Protein AF-A0A914FD39-F1 (afdb_monomer_lite)

Sequence (150 aa):
MENDPAPLPNRHNFEADVGRLNNAIIKISKEISKYWTEGRRTECNTLKQEEHQLKQSFTYHRSQTALLEAELKRAQGDLEAKQRELHDLEDSDLTYKNPITAKEKLSQLETKYRNQTFTSAREEQLIINEIERHKRNVAKLGKYVLILDE

Structure (mmCIF, N/CA/C/O backbone):
data_AF-A0A914FD39-F1
#
_entry.id   AF-A0A914FD39-F1
#
loop_
_atom_site.group_PDB
_atom_site.id
_atom_site.type_symbol
_atom_site.label_atom_id
_atom_site.label_alt_id
_atom_site.label_comp_id
_atom_site.label_asym_id
_atom_site.label_entity_id
_atom_site.label_seq_id
_atom_site.pdbx_PDB_ins_code
_atom_site.Cartn_x
_atom_site.Cartn_y
_atom_site.Cartn_z
_atom_site.occupancy
_atom_site.B_iso_or_equiv
_atom_site.auth_seq_id
_atom_site.auth_comp_id
_atom_site.auth_asym_id
_atom_site.auth_atom_id
_atom_site.pdbx_PDB_model_num
ATOM 1 N N . MET A 1 1 ? 51.526 39.983 -75.391 1.00 45.28 1 MET A N 1
ATOM 2 C CA . MET A 1 1 ? 51.854 39.060 -74.289 1.00 45.28 1 MET A CA 1
ATOM 3 C C . MET A 1 1 ? 50.984 37.836 -74.485 1.00 45.28 1 MET A C 1
ATOM 5 O O . MET A 1 1 ? 49.822 37.860 -74.102 1.00 45.28 1 MET A O 1
ATOM 9 N N . GLU A 1 2 ? 51.498 36.851 -75.217 1.00 47.94 2 GLU A N 1
ATOM 10 C CA . GLU A 1 2 ? 50.867 35.533 -75.319 1.00 47.94 2 GLU A CA 1
ATOM 11 C C . GLU A 1 2 ? 51.067 34.816 -73.983 1.00 47.94 2 GLU A C 1
ATOM 13 O O . GLU A 1 2 ? 52.184 34.755 -73.472 1.00 47.94 2 GLU A O 1
ATOM 18 N N . ASN A 1 3 ? 49.973 34.351 -73.381 1.00 56.78 3 ASN A N 1
ATOM 19 C CA . ASN A 1 3 ? 50.039 33.432 -72.254 1.00 56.78 3 ASN A CA 1
ATOM 20 C C . ASN A 1 3 ? 50.394 32.057 -72.817 1.00 56.78 3 ASN A C 1
ATOM 22 O O . ASN A 1 3 ? 49.564 31.454 -73.500 1.00 56.78 3 ASN A O 1
ATOM 26 N N . ASP A 1 4 ? 51.601 31.572 -72.530 1.00 58.44 4 ASP A N 1
ATOM 27 C CA . ASP A 1 4 ? 51.953 30.179 -72.789 1.00 58.44 4 ASP A CA 1
ATOM 28 C C . ASP A 1 4 ? 50.973 29.261 -72.035 1.00 58.44 4 ASP A C 1
ATOM 30 O O . ASP A 1 4 ? 50.743 29.455 -70.833 1.00 58.44 4 ASP A O 1
ATOM 34 N N . PRO A 1 5 ? 50.358 28.270 -72.705 1.00 61.34 5 PRO A N 1
ATOM 35 C CA . PRO A 1 5 ? 49.484 27.324 -72.033 1.00 61.34 5 PRO A CA 1
ATOM 36 C C . PRO A 1 5 ? 50.298 26.517 -71.018 1.00 61.34 5 PRO A C 1
ATOM 38 O O . PRO A 1 5 ? 51.389 26.033 -71.319 1.00 61.34 5 PRO A O 1
ATOM 41 N N . ALA A 1 6 ? 49.757 26.370 -69.806 1.00 68.00 6 ALA A N 1
ATOM 42 C CA . ALA A 1 6 ? 50.394 25.596 -68.746 1.00 68.00 6 ALA A CA 1
ATOM 43 C C . ALA A 1 6 ? 50.792 24.194 -69.260 1.00 68.00 6 ALA A C 1
ATOM 45 O O . ALA A 1 6 ? 49.993 23.557 -69.957 1.00 68.00 6 ALA A O 1
ATOM 46 N N . PRO A 1 7 ? 52.002 23.699 -68.933 1.00 68.44 7 PRO A N 1
ATOM 47 C CA . PRO A 1 7 ? 52.469 22.409 -69.421 1.00 68.44 7 PRO A CA 1
ATOM 48 C C . PRO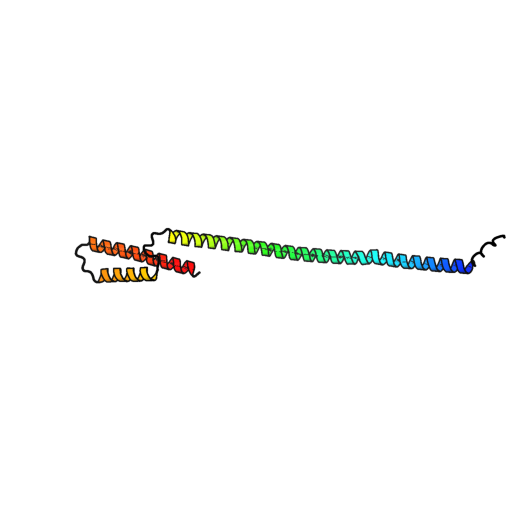 A 1 7 ? 51.509 21.306 -68.975 1.00 68.44 7 PRO A C 1
ATOM 50 O O . PRO A 1 7 ? 51.171 21.192 -67.794 1.00 68.44 7 PRO A O 1
ATOM 53 N N . LEU A 1 8 ? 51.057 20.499 -69.937 1.00 66.12 8 LEU A N 1
ATOM 54 C CA . LEU A 1 8 ? 50.165 19.378 -69.664 1.00 66.12 8 LEU A CA 1
ATOM 55 C C . LEU A 1 8 ? 50.853 18.391 -68.704 1.00 66.12 8 LEU A C 1
ATOM 57 O O . LEU A 1 8 ? 52.043 18.102 -68.869 1.00 66.12 8 LEU A O 1
ATOM 61 N N . PRO A 1 9 ? 50.134 17.866 -67.697 1.00 67.12 9 PRO A N 1
ATOM 62 C CA . PRO A 1 9 ? 50.718 16.975 -66.705 1.00 67.12 9 PRO A CA 1
ATOM 63 C C . PRO A 1 9 ? 51.291 15.711 -67.357 1.00 67.12 9 PRO A C 1
ATOM 65 O O . PRO A 1 9 ? 50.705 15.150 -68.284 1.00 67.12 9 PRO A O 1
ATOM 68 N N . ASN A 1 10 ? 52.440 15.248 -66.850 1.00 81.00 10 ASN A N 1
ATOM 69 C CA . ASN A 1 10 ? 53.063 14.002 -67.295 1.00 81.00 10 ASN A CA 1
ATOM 70 C C . ASN A 1 10 ? 52.051 12.856 -67.164 1.00 81.00 10 ASN A C 1
ATOM 72 O O . ASN A 1 10 ? 51.609 12.534 -66.059 1.00 81.00 10 ASN A O 1
ATOM 76 N N . ARG A 1 11 ? 51.718 12.233 -68.298 1.00 79.69 11 ARG A N 1
ATOM 77 C CA . ARG A 1 11 ? 50.730 11.156 -68.405 1.00 79.69 11 ARG A CA 1
ATOM 78 C C . ARG A 1 11 ? 50.959 10.039 -67.388 1.00 79.69 11 ARG A C 1
ATOM 80 O O . ARG A 1 11 ? 49.999 9.559 -66.798 1.00 79.69 11 ARG A O 1
ATOM 87 N N . HIS A 1 12 ? 52.215 9.674 -67.141 1.00 82.25 12 HIS A N 1
ATOM 88 C CA . HIS A 1 12 ? 52.552 8.623 -66.186 1.00 82.25 12 HIS A CA 1
ATOM 89 C C . HIS A 1 12 ? 52.176 9.004 -64.747 1.00 82.25 12 HIS A C 1
ATOM 91 O O . HIS A 1 12 ? 51.600 8.201 -64.016 1.00 82.25 12 HIS A O 1
ATOM 97 N N . ASN A 1 13 ? 52.444 10.253 -64.359 1.00 82.50 13 ASN A N 1
ATOM 98 C CA . ASN A 1 13 ? 52.100 10.755 -63.030 1.00 82.50 13 ASN A CA 1
ATOM 99 C C . ASN A 1 13 ? 50.582 10.883 -62.873 1.00 82.50 13 ASN A C 1
ATOM 101 O O . ASN A 1 13 ? 50.038 10.492 -61.847 1.00 82.50 13 ASN A O 1
ATOM 105 N N . PHE A 1 14 ? 49.894 11.347 -63.918 1.00 85.06 14 PHE A N 1
ATOM 106 C CA . PHE A 1 14 ? 48.437 11.431 -63.927 1.00 85.06 14 PHE A CA 1
ATOM 107 C C . PHE A 1 14 ? 47.777 10.051 -63.772 1.00 85.06 14 PHE A C 1
ATOM 109 O O . PHE A 1 14 ? 46.891 9.883 -62.938 1.00 85.06 14 PHE A O 1
ATOM 116 N N . GLU A 1 15 ? 48.232 9.041 -64.517 1.00 87.19 15 GLU A N 1
ATOM 117 C CA . GLU A 1 15 ? 47.715 7.669 -64.412 1.00 87.19 15 GLU A CA 1
ATOM 118 C C . GLU A 1 15 ? 47.987 7.058 -63.023 1.00 87.19 15 GLU A C 1
ATOM 120 O O . GLU A 1 15 ? 47.108 6.407 -62.449 1.00 87.19 15 GLU A O 1
ATOM 125 N N . ALA A 1 16 ? 49.163 7.316 -62.440 1.00 88.12 16 ALA A N 1
ATOM 126 C CA . ALA A 1 16 ? 49.504 6.869 -61.090 1.00 88.12 16 ALA A CA 1
ATOM 127 C C . ALA A 1 16 ? 48.636 7.538 -60.008 1.00 88.12 16 ALA A C 1
ATOM 129 O O . ALA A 1 16 ? 48.170 6.864 -59.082 1.00 88.12 16 ALA A O 1
ATOM 130 N N . ASP A 1 17 ? 48.381 8.841 -60.133 1.00 89.06 17 ASP A N 1
ATOM 131 C CA . ASP A 1 17 ? 47.539 9.592 -59.201 1.00 89.06 17 ASP A CA 1
ATOM 132 C C . ASP A 1 17 ? 46.071 9.164 -59.304 1.00 89.06 17 ASP A C 1
ATOM 134 O O . ASP A 1 17 ? 45.432 8.918 -58.278 1.00 89.06 17 ASP A O 1
ATOM 138 N N . VAL A 1 18 ? 45.552 8.954 -60.518 1.00 90.69 18 VAL A N 1
ATOM 139 C CA . VAL A 1 18 ? 44.210 8.385 -60.736 1.00 90.69 18 VAL A CA 1
ATOM 140 C C . VAL A 1 18 ? 44.104 6.989 -60.118 1.00 90.69 18 VAL A C 1
ATOM 142 O O . VAL A 1 18 ? 43.131 6.696 -59.421 1.00 90.69 18 VAL A O 1
ATOM 145 N N . GLY A 1 19 ? 45.117 6.136 -60.299 1.00 90.81 19 GLY A N 1
ATOM 146 C CA . GLY A 1 19 ? 45.166 4.812 -59.674 1.00 90.81 19 GLY A CA 1
ATOM 147 C C . GLY A 1 19 ? 45.152 4.878 -58.143 1.00 90.81 19 GLY A C 1
ATOM 148 O O . GLY A 1 19 ? 44.416 4.135 -57.488 1.00 90.81 19 GLY A O 1
ATOM 149 N N . ARG A 1 20 ? 45.915 5.807 -57.553 1.00 93.62 20 ARG A N 1
ATOM 150 C CA . ARG A 1 20 ? 45.946 6.032 -56.100 1.00 93.62 20 ARG A CA 1
ATOM 151 C C . ARG A 1 20 ? 44.597 6.516 -55.573 1.00 93.62 20 ARG A C 1
ATOM 153 O O . ARG A 1 20 ? 44.120 5.987 -54.568 1.00 93.62 20 ARG A O 1
ATOM 160 N N . LEU A 1 21 ? 43.979 7.481 -56.251 1.00 92.69 21 LEU A N 1
ATOM 161 C CA . LEU A 1 21 ? 42.670 8.019 -55.881 1.00 92.69 21 LEU A CA 1
ATOM 162 C C . LEU A 1 21 ? 41.579 6.949 -55.979 1.00 92.69 21 LEU A C 1
ATOM 164 O O . LEU A 1 21 ? 40.799 6.796 -55.041 1.00 92.69 21 LEU A O 1
ATOM 168 N N . ASN A 1 22 ? 41.577 6.132 -57.035 1.00 93.81 22 ASN A N 1
ATOM 169 C CA . ASN A 1 22 ? 40.641 5.013 -57.162 1.00 93.81 22 ASN A CA 1
ATOM 170 C C . ASN A 1 22 ? 40.797 3.995 -56.027 1.00 93.81 22 ASN A C 1
ATOM 172 O O . ASN A 1 22 ? 39.805 3.571 -55.433 1.00 93.81 22 ASN A O 1
ATOM 176 N N . ASN A 1 23 ? 42.031 3.644 -55.662 1.00 93.62 23 ASN A N 1
ATOM 177 C CA . ASN A 1 23 ? 42.275 2.745 -54.534 1.00 93.62 23 ASN A CA 1
ATOM 178 C C . ASN A 1 23 ? 41.791 3.339 -53.201 1.00 93.62 23 ASN A C 1
ATOM 180 O O . ASN A 1 23 ? 41.221 2.617 -52.377 1.00 93.62 23 ASN A O 1
ATOM 184 N N . ALA A 1 24 ? 41.964 4.648 -52.998 1.00 93.38 24 ALA A N 1
ATOM 185 C CA . ALA A 1 24 ? 41.451 5.342 -51.819 1.00 93.38 24 ALA A CA 1
ATOM 186 C C . ALA A 1 24 ? 39.913 5.328 -51.770 1.00 93.38 24 ALA A C 1
ATOM 188 O O . ALA A 1 24 ? 39.342 4.989 -50.732 1.00 93.38 24 ALA A O 1
ATOM 189 N N . ILE A 1 25 ? 39.243 5.596 -52.896 1.00 92.31 25 ILE A N 1
ATOM 190 C CA . ILE A 1 25 ? 37.776 5.540 -53.018 1.00 92.31 25 ILE A CA 1
ATOM 191 C C . ILE A 1 25 ? 37.255 4.139 -52.683 1.00 92.31 25 ILE A C 1
ATOM 193 O O . ILE A 1 25 ? 36.304 4.000 -51.909 1.00 92.31 25 ILE A O 1
ATOM 197 N N . ILE A 1 26 ? 37.893 3.090 -53.209 1.00 94.19 26 ILE A N 1
ATOM 198 C CA . ILE A 1 26 ? 37.510 1.699 -52.931 1.00 94.19 26 ILE A CA 1
ATOM 199 C C . ILE A 1 26 ? 37.650 1.387 -51.437 1.00 94.19 26 ILE A C 1
ATOM 201 O O . ILE A 1 26 ? 36.762 0.759 -50.855 1.00 94.19 26 ILE A O 1
ATOM 205 N N . LYS A 1 27 ? 38.744 1.820 -50.800 1.00 93.88 27 LYS A N 1
ATOM 206 C CA . LYS A 1 27 ? 38.977 1.581 -49.371 1.00 93.88 27 LYS A CA 1
ATOM 207 C C . LYS A 1 27 ? 37.926 2.280 -48.504 1.00 93.88 27 LYS A C 1
ATOM 209 O O . LYS A 1 27 ? 37.305 1.621 -47.674 1.00 93.88 27 LYS A O 1
ATOM 214 N N . ILE A 1 28 ? 37.673 3.564 -48.756 1.00 92.56 28 ILE A N 1
ATOM 215 C CA . ILE A 1 28 ? 36.663 4.350 -48.032 1.00 92.56 28 ILE A CA 1
ATOM 216 C C . ILE A 1 28 ? 35.269 3.735 -48.214 1.00 92.56 28 ILE A C 1
ATOM 218 O O . ILE A 1 28 ? 34.537 3.560 -47.245 1.00 92.56 28 ILE A O 1
ATOM 222 N N . SER A 1 29 ? 34.919 3.314 -49.432 1.00 90.81 29 SER A N 1
ATOM 223 C CA . SER A 1 29 ? 33.617 2.689 -49.714 1.00 90.81 29 SER A CA 1
ATOM 224 C C . SER A 1 29 ? 33.416 1.372 -48.952 1.00 90.81 29 SER A C 1
ATOM 226 O O . SER A 1 29 ? 32.317 1.094 -48.460 1.00 90.81 29 SER A O 1
ATOM 228 N N . LYS A 1 30 ? 34.476 0.562 -48.811 1.00 89.75 30 LYS A N 1
ATOM 229 C CA . LYS A 1 30 ? 34.454 -0.669 -48.002 1.00 89.75 30 LYS A CA 1
ATOM 230 C C . LYS A 1 30 ? 34.285 -0.369 -46.515 1.00 89.75 30 LYS A C 1
ATOM 232 O O . LYS A 1 30 ? 33.492 -1.038 -45.856 1.00 89.75 30 LYS A O 1
ATOM 237 N N . GLU A 1 31 ? 34.994 0.630 -45.995 1.00 88.38 31 GLU A N 1
ATOM 238 C CA . GLU A 1 31 ? 34.867 1.049 -44.595 1.00 88.38 31 GLU A CA 1
ATOM 239 C C . GLU A 1 31 ? 33.456 1.576 -44.299 1.00 88.38 31 GLU A C 1
ATOM 241 O O . GLU A 1 31 ? 32.830 1.112 -43.348 1.00 88.38 31 GLU A O 1
ATOM 246 N N . ILE A 1 32 ? 32.898 2.435 -45.161 1.00 84.00 32 ILE A N 1
ATOM 247 C CA . ILE A 1 32 ? 31.512 2.925 -45.046 1.00 84.00 32 ILE A CA 1
ATOM 248 C C . ILE A 1 32 ? 30.519 1.760 -45.032 1.00 84.00 32 ILE A C 1
ATOM 250 O O . ILE A 1 32 ? 29.633 1.713 -44.178 1.00 84.00 32 ILE A O 1
ATOM 254 N N . SER A 1 33 ? 30.683 0.797 -45.943 1.00 83.12 33 SER A N 1
ATOM 255 C CA . SER A 1 33 ? 29.800 -0.372 -46.018 1.00 83.12 33 SER A CA 1
ATOM 256 C C . SER A 1 33 ? 29.846 -1.189 -44.727 1.00 83.12 33 SER A C 1
ATOM 258 O O . SER A 1 33 ? 28.797 -1.541 -44.193 1.00 83.12 33 SER A O 1
ATOM 260 N N . LYS A 1 34 ? 31.048 -1.422 -44.182 1.00 83.94 34 LYS A N 1
ATOM 261 C CA . LYS A 1 34 ? 31.251 -2.146 -42.922 1.00 83.94 34 LYS A CA 1
ATOM 262 C C . LYS A 1 34 ? 30.583 -1.437 -41.742 1.00 83.94 34 LYS A C 1
ATOM 264 O O . LYS A 1 34 ? 29.838 -2.076 -41.000 1.00 83.94 34 LYS A O 1
ATOM 269 N N . TYR A 1 35 ? 30.789 -0.127 -41.598 1.00 81.25 35 TYR A N 1
ATOM 270 C CA . TYR A 1 35 ? 30.128 0.671 -40.560 1.00 81.25 35 TYR A CA 1
ATOM 271 C C . TYR A 1 35 ? 28.605 0.617 -40.683 1.00 81.25 35 TYR A C 1
ATOM 273 O O . TYR A 1 35 ? 27.911 0.436 -39.683 1.00 81.25 35 TYR A O 1
ATOM 281 N N . TRP A 1 36 ? 28.077 0.715 -41.904 1.00 77.94 36 TRP A N 1
ATOM 282 C CA . TRP A 1 36 ? 26.638 0.672 -42.135 1.00 77.94 36 TRP A CA 1
ATOM 283 C C . TRP A 1 36 ? 26.022 -0.680 -41.776 1.00 77.94 36 TRP A C 1
ATOM 285 O O . TRP A 1 36 ? 24.946 -0.723 -41.184 1.00 77.94 36 TRP A O 1
ATOM 295 N N . THR A 1 37 ? 26.687 -1.788 -42.103 1.00 79.62 37 THR A N 1
ATOM 296 C CA . THR A 1 37 ? 26.149 -3.129 -41.845 1.00 79.62 37 THR A CA 1
ATOM 297 C C . THR A 1 37 ? 26.389 -3.602 -40.417 1.00 79.62 37 THR A C 1
ATOM 299 O O . THR A 1 37 ? 25.458 -4.064 -39.759 1.00 79.62 37 THR A O 1
ATOM 302 N N . GLU A 1 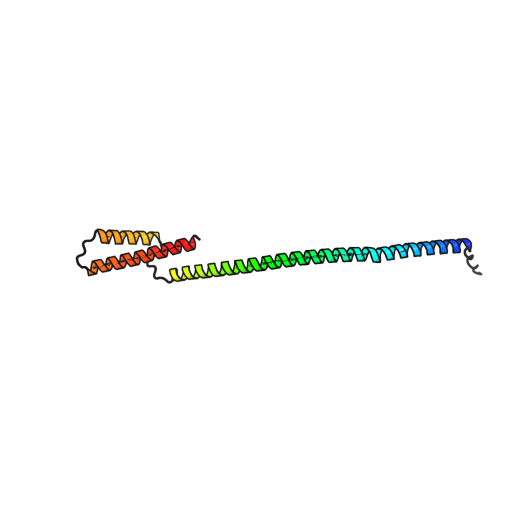38 ? 27.620 -3.504 -39.916 1.00 81.25 38 GLU A N 1
ATOM 303 C CA . GLU A 1 38 ? 27.988 -4.027 -38.595 1.00 81.25 38 GLU A CA 1
ATOM 304 C C . GLU A 1 38 ? 27.556 -3.075 -37.477 1.00 81.25 38 GLU A C 1
ATOM 306 O O . GLU A 1 38 ? 27.030 -3.532 -36.460 1.00 81.25 38 GLU A O 1
ATOM 311 N N . GLY A 1 39 ? 27.694 -1.761 -37.688 1.00 78.12 39 GLY A N 1
ATOM 312 C CA . GLY A 1 39 ? 27.261 -0.741 -36.731 1.00 78.12 39 GLY A CA 1
ATOM 313 C C . GLY A 1 39 ? 25.758 -0.814 -36.474 1.00 78.12 39 GLY A C 1
ATOM 314 O O . GLY A 1 39 ? 25.343 -1.011 -35.334 1.00 78.12 39 GLY A O 1
ATOM 315 N N . ARG A 1 40 ? 24.938 -0.801 -37.536 1.00 79.12 40 ARG A N 1
ATOM 316 C CA . ARG A 1 40 ? 23.473 -0.926 -37.407 1.00 79.12 40 ARG A CA 1
ATOM 317 C C . ARG A 1 40 ? 23.032 -2.259 -36.820 1.00 79.12 40 ARG A C 1
ATOM 319 O O . ARG A 1 40 ? 22.057 -2.306 -36.077 1.00 79.12 40 ARG A O 1
ATOM 326 N N . ARG A 1 41 ? 23.718 -3.358 -37.152 1.00 81.25 41 ARG A N 1
ATOM 327 C CA . ARG A 1 41 ? 23.400 -4.673 -36.579 1.00 81.25 41 ARG A CA 1
ATOM 328 C C . ARG A 1 41 ? 23.658 -4.694 -35.074 1.00 81.25 41 ARG A C 1
ATOM 330 O O . ARG A 1 41 ? 22.851 -5.251 -34.337 1.00 81.25 41 ARG A O 1
ATOM 337 N N . THR A 1 42 ? 24.757 -4.085 -34.637 1.00 86.50 42 THR A N 1
ATOM 338 C CA . THR A 1 42 ? 25.120 -3.998 -33.218 1.00 86.50 42 THR A CA 1
ATOM 339 C C . THR A 1 42 ? 24.127 -3.118 -32.467 1.00 86.50 42 THR A C 1
ATOM 341 O O . THR A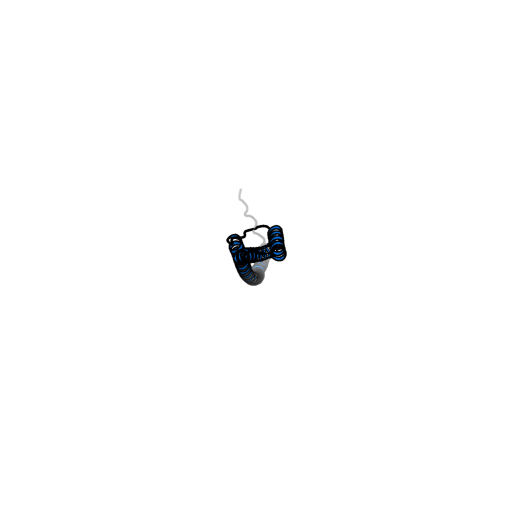 1 42 ? 23.546 -3.572 -31.489 1.00 86.50 42 THR A O 1
ATOM 344 N N . GLU A 1 43 ? 23.840 -1.925 -32.986 1.00 89.75 43 GLU A N 1
ATOM 345 C CA . GLU A 1 43 ? 22.850 -1.000 -32.425 1.00 89.75 43 GLU A CA 1
ATOM 346 C C . GLU A 1 43 ? 21.456 -1.639 -32.326 1.00 89.75 43 GLU A C 1
ATOM 348 O O . GLU A 1 43 ? 20.823 -1.598 -31.275 1.00 89.75 43 GLU A O 1
ATOM 353 N N . CYS A 1 44 ? 21.002 -2.326 -33.379 1.00 86.12 44 CYS A N 1
ATOM 354 C CA . CYS A 1 44 ? 19.716 -3.024 -33.372 1.00 86.12 44 CYS A CA 1
ATOM 355 C C . CYS A 1 44 ? 19.659 -4.138 -32.315 1.00 86.12 44 CYS A C 1
ATOM 357 O O . CYS A 1 44 ? 18.627 -4.320 -31.667 1.00 86.12 44 CYS A O 1
ATOM 359 N N . ASN A 1 45 ? 20.748 -4.886 -32.122 1.00 90.75 45 ASN A N 1
ATOM 360 C CA . ASN A 1 45 ? 20.809 -5.921 -31.092 1.00 90.75 45 ASN A CA 1
ATOM 361 C C . ASN A 1 45 ? 20.787 -5.320 -29.681 1.00 90.75 45 ASN A C 1
ATOM 363 O O . ASN A 1 45 ? 20.058 -5.831 -28.831 1.00 90.75 45 ASN A O 1
ATOM 367 N N . THR A 1 46 ? 21.523 -4.230 -29.450 1.00 93.00 46 THR A N 1
ATOM 368 C CA . THR A 1 46 ? 21.513 -3.508 -28.170 1.00 93.00 46 THR A CA 1
ATOM 369 C C . THR A 1 46 ? 20.116 -2.986 -27.851 1.00 93.00 46 THR A C 1
ATOM 371 O O . THR A 1 46 ? 19.590 -3.282 -26.783 1.00 93.00 46 THR A O 1
ATOM 374 N N . LEU A 1 47 ? 19.454 -2.325 -28.806 1.00 92.81 47 LEU A N 1
ATOM 375 C CA . LEU A 1 47 ? 18.096 -1.803 -28.615 1.00 92.81 47 LEU A CA 1
ATOM 376 C C . LEU A 1 47 ? 17.081 -2.915 -28.315 1.00 92.81 47 LEU A C 1
ATOM 378 O O . LEU A 1 47 ? 16.219 -2.743 -27.459 1.00 92.81 47 LEU A O 1
ATOM 382 N N . LYS A 1 48 ? 17.194 -4.084 -28.961 1.00 92.31 48 LYS A N 1
ATOM 383 C CA . LYS A 1 48 ? 16.349 -5.250 -28.637 1.00 92.31 48 LYS A CA 1
ATOM 384 C C . LYS A 1 48 ? 16.582 -5.762 -27.218 1.00 92.31 48 LYS A C 1
ATOM 386 O O . LYS A 1 48 ? 15.637 -6.192 -26.559 1.00 92.31 48 LYS A O 1
ATOM 391 N N . GLN A 1 49 ? 17.830 -5.751 -26.757 1.00 93.50 49 GLN A N 1
ATOM 392 C CA . GLN A 1 49 ? 18.170 -6.168 -25.401 1.00 93.50 49 GLN A CA 1
ATOM 393 C C . GLN A 1 49 ? 17.632 -5.173 -24.365 1.00 93.50 49 GLN A C 1
ATOM 395 O O . GLN A 1 49 ? 17.026 -5.598 -23.382 1.00 93.50 49 GLN A O 1
ATOM 400 N N . GLU A 1 50 ? 17.786 -3.872 -24.609 1.00 94.31 50 GLU A N 1
ATOM 401 C CA . GLU A 1 50 ? 17.229 -2.806 -23.768 1.00 94.31 50 GLU A CA 1
ATOM 402 C C . GLU A 1 50 ? 15.698 -2.867 -23.724 1.00 94.31 50 GLU A C 1
ATOM 404 O O . GLU A 1 50 ? 15.108 -2.846 -22.644 1.00 94.31 50 GLU A O 1
ATOM 409 N N . GLU A 1 51 ? 15.040 -3.038 -24.874 1.00 94.00 51 GLU A N 1
ATOM 410 C CA . GLU A 1 51 ? 13.587 -3.219 -24.957 1.00 94.00 51 GLU A CA 1
ATOM 411 C C . GLU A 1 51 ? 13.133 -4.428 -24.126 1.00 94.00 51 GLU A C 1
ATOM 413 O O . GLU A 1 51 ? 12.128 -4.365 -23.411 1.00 94.00 51 GLU A O 1
ATOM 418 N N . HIS A 1 52 ? 13.876 -5.536 -24.187 1.00 93.44 52 HIS A N 1
ATOM 419 C CA . HIS A 1 52 ? 13.566 -6.729 -23.409 1.00 93.44 52 HIS A CA 1
ATOM 420 C C . HIS A 1 52 ? 13.697 -6.486 -21.901 1.00 93.44 52 HIS A C 1
ATOM 422 O O . HIS A 1 52 ? 12.798 -6.854 -21.143 1.00 93.44 52 HIS A O 1
ATOM 428 N N . GLN A 1 53 ? 14.774 -5.829 -21.465 1.00 94.62 53 GLN A N 1
ATOM 429 C CA . GLN A 1 53 ? 14.986 -5.475 -20.059 1.00 94.62 53 GLN A CA 1
ATOM 430 C C . GLN A 1 53 ? 13.907 -4.515 -19.547 1.00 94.62 53 GLN A C 1
ATOM 432 O O . GLN A 1 53 ? 13.349 -4.733 -18.469 1.00 94.62 53 GLN A O 1
ATOM 437 N N . LEU A 1 54 ? 13.544 -3.505 -20.342 1.00 94.12 54 LEU A N 1
ATOM 438 C CA . LEU A 1 54 ? 12.458 -2.579 -20.024 1.00 94.12 54 LEU A CA 1
ATOM 439 C C . LEU A 1 54 ? 11.119 -3.306 -19.893 1.00 94.12 54 LEU A C 1
ATOM 441 O O . LEU A 1 54 ? 10.385 -3.060 -18.938 1.00 94.12 54 LEU A O 1
ATOM 445 N N . LYS A 1 55 ? 10.808 -4.244 -20.795 1.00 92.81 55 LYS A N 1
ATOM 446 C CA . LYS A 1 55 ? 9.590 -5.066 -20.706 1.00 92.81 55 LYS A CA 1
ATOM 447 C C . LYS A 1 55 ? 9.557 -5.900 -19.428 1.00 92.81 55 LYS A C 1
ATOM 449 O O . LYS A 1 55 ? 8.528 -5.922 -18.756 1.00 92.81 55 LYS A O 1
ATOM 454 N N . GLN A 1 56 ? 10.665 -6.547 -19.068 1.00 93.06 56 GLN A N 1
ATOM 455 C CA . GLN A 1 56 ? 10.756 -7.317 -17.825 1.00 93.06 56 GLN A CA 1
ATOM 456 C C . GLN A 1 56 ? 10.560 -6.422 -16.594 1.00 93.06 56 GLN A C 1
ATOM 458 O O . GLN A 1 56 ? 9.705 -6.713 -15.754 1.00 93.06 56 GLN A O 1
ATOM 463 N N . SER A 1 57 ? 11.279 -5.299 -16.522 1.00 92.81 57 SER A N 1
ATOM 464 C CA . SER A 1 57 ? 11.147 -4.321 -15.435 1.00 92.81 57 SER A CA 1
ATOM 465 C C . SER A 1 57 ? 9.714 -3.793 -15.327 1.00 92.81 57 SER A C 1
ATOM 467 O O . SER A 1 57 ? 9.136 -3.797 -14.241 1.00 92.81 57 SER A O 1
ATOM 469 N N . PHE A 1 58 ? 9.086 -3.443 -16.452 1.00 92.81 58 PHE A N 1
ATOM 470 C CA . PHE A 1 58 ? 7.693 -3.008 -16.489 1.00 92.81 58 PHE A CA 1
ATOM 471 C C . PHE A 1 58 ? 6.742 -4.069 -15.926 1.00 92.81 58 PHE A C 1
ATOM 473 O O . PHE A 1 58 ? 5.897 -3.755 -15.089 1.00 92.81 58 PHE A O 1
ATOM 480 N N . THR A 1 59 ? 6.879 -5.333 -16.344 1.00 92.56 59 THR A N 1
ATOM 481 C CA . THR A 1 59 ? 6.027 -6.416 -15.821 1.00 92.56 59 THR A CA 1
ATOM 482 C C . THR A 1 59 ? 6.217 -6.633 -14.323 1.00 92.56 59 THR A C 1
ATOM 484 O O . THR A 1 59 ? 5.230 -6.807 -13.606 1.00 92.56 59 THR A O 1
ATOM 487 N N . TYR A 1 60 ? 7.458 -6.546 -13.837 1.00 93.56 60 TYR A N 1
ATOM 488 C CA . TYR A 1 60 ? 7.764 -6.631 -12.415 1.00 93.56 60 TYR A CA 1
ATOM 489 C C . TYR A 1 60 ? 7.094 -5.494 -11.638 1.00 93.56 60 TYR A C 1
ATOM 491 O O . TYR A 1 60 ? 6.297 -5.761 -10.738 1.00 93.56 60 TYR A O 1
ATOM 499 N N . HIS A 1 61 ? 7.324 -4.237 -12.028 1.00 92.31 61 HIS A N 1
ATOM 500 C CA . HIS A 1 61 ? 6.730 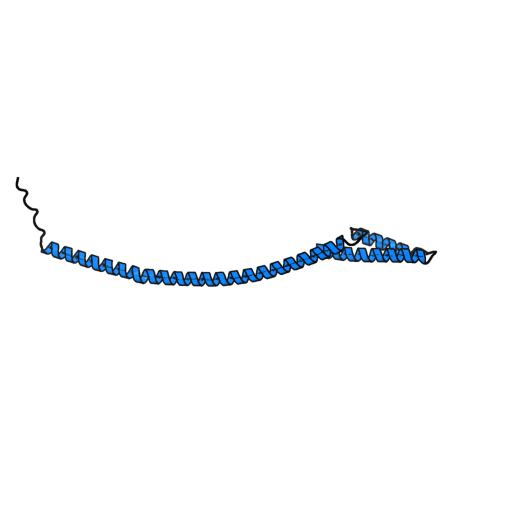-3.084 -11.349 1.00 92.31 61 HIS A CA 1
ATOM 501 C C . HIS A 1 61 ? 5.203 -3.110 -11.391 1.00 92.31 61 HIS A C 1
ATOM 503 O O . HIS A 1 61 ? 4.575 -2.876 -10.366 1.00 92.31 61 HIS A O 1
ATOM 509 N N . ARG A 1 62 ? 4.597 -3.498 -12.519 1.00 94.94 62 ARG A N 1
ATOM 510 C CA . ARG A 1 62 ? 3.141 -3.655 -12.624 1.00 94.94 62 ARG A CA 1
ATOM 511 C C . ARG A 1 62 ? 2.593 -4.664 -11.612 1.00 94.94 62 ARG A C 1
ATOM 513 O O . ARG A 1 62 ? 1.547 -4.416 -11.020 1.00 94.94 62 ARG A O 1
ATOM 520 N N . SER A 1 63 ? 3.283 -5.789 -11.412 1.00 93.19 63 SER A N 1
ATOM 521 C CA . SER A 1 63 ? 2.869 -6.788 -10.420 1.00 93.19 63 SER A CA 1
ATOM 522 C C . SER A 1 63 ? 3.000 -6.271 -8.983 1.00 93.19 63 SER A C 1
ATOM 524 O O . SER A 1 63 ? 2.088 -6.465 -8.186 1.00 93.19 63 SER A O 1
ATOM 526 N N . GLN A 1 64 ? 4.079 -5.544 -8.677 1.00 95.00 64 GLN A N 1
ATOM 527 C CA . GLN A 1 64 ? 4.294 -4.929 -7.365 1.00 95.00 64 GLN A CA 1
ATOM 528 C C . GLN A 1 64 ? 3.249 -3.851 -7.063 1.00 95.00 64 GLN A C 1
ATOM 530 O O . GLN A 1 64 ? 2.688 -3.834 -5.973 1.00 95.00 64 GLN A O 1
ATOM 535 N N . THR A 1 65 ? 2.919 -2.998 -8.037 1.00 95.25 65 THR A N 1
ATOM 536 C CA . THR A 1 65 ? 1.850 -2.002 -7.890 1.00 95.25 65 THR A CA 1
ATOM 537 C C . THR A 1 65 ? 0.514 -2.668 -7.575 1.00 95.25 65 THR A C 1
ATOM 539 O O . THR A 1 65 ? -0.150 -2.251 -6.635 1.00 95.25 65 THR A O 1
ATOM 542 N N . ALA A 1 66 ? 0.151 -3.742 -8.282 1.00 94.31 66 ALA A N 1
ATOM 543 C CA . ALA A 1 66 ? -1.101 -4.453 -8.023 1.00 94.31 66 ALA A CA 1
ATOM 544 C C . ALA A 1 66 ? -1.158 -5.076 -6.612 1.00 94.31 66 ALA A C 1
ATOM 546 O O . ALA A 1 66 ? -2.217 -5.090 -5.985 1.00 94.31 66 ALA A O 1
ATOM 547 N N . LEU A 1 67 ? -0.027 -5.581 -6.101 1.00 95.75 67 LEU A N 1
ATOM 548 C CA . LEU A 1 67 ? 0.068 -6.086 -4.727 1.00 95.75 67 LEU A CA 1
ATOM 549 C C . LEU A 1 67 ? -0.121 -4.960 -3.705 1.00 95.75 67 LEU A C 1
ATOM 551 O O . LEU A 1 67 ? -0.961 -5.084 -2.815 1.00 95.75 67 LEU A O 1
ATOM 555 N N . LEU A 1 68 ? 0.591 -3.845 -3.878 1.00 95.50 68 LEU A N 1
ATOM 556 C CA . LEU A 1 68 ? 0.498 -2.686 -2.987 1.00 95.50 68 LEU A CA 1
ATOM 557 C C . LEU A 1 68 ? -0.899 -2.049 -3.005 1.00 95.50 68 LEU A C 1
ATOM 559 O O . LEU A 1 68 ? -1.398 -1.647 -1.960 1.00 95.50 68 LEU A O 1
ATOM 563 N N . GLU A 1 69 ? -1.569 -1.994 -4.158 1.00 96.50 69 GLU A N 1
ATOM 564 C CA . GLU A 1 69 ? -2.962 -1.537 -4.260 1.00 96.50 69 GLU A CA 1
ATOM 565 C C . GLU A 1 69 ? -3.916 -2.439 -3.464 1.00 96.50 69 GLU A C 1
ATOM 567 O O . GLU A 1 69 ? -4.824 -1.951 -2.786 1.00 96.50 69 GLU A O 1
ATOM 572 N N . ALA A 1 70 ? -3.707 -3.758 -3.513 1.00 95.75 70 ALA A N 1
ATOM 573 C CA . ALA A 1 70 ? -4.505 -4.705 -2.742 1.00 95.75 70 ALA A CA 1
ATOM 574 C C . ALA A 1 70 ? -4.255 -4.572 -1.231 1.00 95.75 70 ALA A C 1
ATOM 576 O O . ALA A 1 70 ? -5.209 -4.630 -0.453 1.00 95.75 70 ALA A O 1
ATOM 577 N N . GLU A 1 71 ? -3.003 -4.375 -0.813 1.00 96.31 71 GLU A N 1
ATOM 578 C CA . GLU A 1 71 ? -2.635 -4.125 0.586 1.00 96.31 71 GLU A CA 1
ATOM 579 C C . GLU A 1 71 ? -3.212 -2.803 1.094 1.00 96.31 71 GLU A C 1
ATOM 581 O O . GLU A 1 71 ? -3.840 -2.778 2.152 1.00 96.31 71 GLU A O 1
ATOM 586 N N . LEU A 1 72 ? -3.100 -1.730 0.307 1.00 96.06 72 LEU A N 1
ATOM 587 C CA . LEU A 1 72 ? -3.662 -0.420 0.631 1.00 96.06 72 LEU A CA 1
ATOM 588 C C . LEU A 1 72 ? -5.181 -0.494 0.805 1.00 96.06 72 LEU A C 1
ATOM 590 O O . LEU A 1 72 ? -5.714 0.032 1.778 1.00 96.06 72 LEU A O 1
ATOM 594 N N . LYS A 1 73 ? -5.877 -1.205 -0.087 1.00 96.94 73 LYS A N 1
ATOM 595 C CA . LYS A 1 73 ? -7.326 -1.405 0.025 1.00 96.94 73 LYS A CA 1
ATOM 596 C C . LYS A 1 73 ? -7.714 -2.163 1.297 1.00 96.94 73 LYS A C 1
ATOM 598 O O . LYS A 1 73 ? -8.734 -1.841 1.903 1.00 96.94 73 LYS A O 1
ATOM 603 N N . ARG A 1 74 ? -6.931 -3.170 1.706 1.00 95.75 74 ARG A N 1
ATOM 604 C CA . ARG A 1 74 ? -7.166 -3.883 2.974 1.00 95.75 74 ARG A CA 1
ATOM 605 C C . ARG A 1 74 ? -6.951 -2.960 4.167 1.00 95.75 74 ARG A C 1
ATOM 607 O O . ARG A 1 74 ? -7.857 -2.834 4.977 1.00 95.75 74 ARG A O 1
ATOM 614 N N . ALA A 1 75 ? -5.822 -2.252 4.207 1.00 94.00 75 ALA A N 1
ATOM 615 C CA . ALA A 1 75 ? -5.508 -1.314 5.283 1.00 94.00 75 ALA A CA 1
ATOM 616 C C . ALA A 1 75 ? -6.563 -0.200 5.415 1.00 94.00 75 ALA A C 1
ATOM 618 O O . ALA A 1 75 ? -6.938 0.168 6.523 1.00 94.00 75 ALA A O 1
ATOM 619 N N . GLN A 1 76 ? -7.088 0.304 4.294 1.00 95.25 76 GLN A N 1
ATOM 620 C CA . GLN A 1 76 ? -8.209 1.249 4.292 1.00 95.25 76 GLN A CA 1
ATOM 621 C C . GLN A 1 76 ? -9.483 0.633 4.881 1.00 95.25 76 GLN A C 1
ATOM 623 O O . GLN A 1 76 ? -10.131 1.267 5.707 1.00 95.25 76 GLN A O 1
ATOM 628 N N . GLY A 1 77 ? -9.821 -0.603 4.503 1.00 95.19 77 GLY A N 1
ATOM 629 C CA . GLY A 1 77 ? -10.97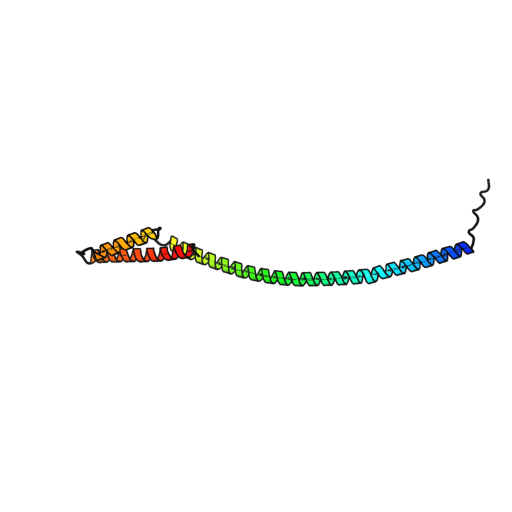1 -1.313 5.067 1.00 95.19 77 GLY A CA 1
ATOM 630 C C . GLY A 1 77 ? -10.845 -1.551 6.575 1.00 95.19 77 GLY A C 1
ATOM 631 O O . GLY A 1 77 ? -11.815 -1.352 7.307 1.00 95.19 77 GLY A O 1
ATOM 632 N N . ASP A 1 78 ? -9.652 -1.916 7.043 1.00 92.75 78 ASP A N 1
ATOM 633 C CA . ASP A 1 78 ? -9.364 -2.104 8.467 1.00 92.75 78 ASP A CA 1
ATOM 634 C C . ASP A 1 78 ? -9.468 -0.774 9.229 1.00 92.75 78 ASP A C 1
ATOM 636 O O . ASP A 1 78 ? -10.099 -0.711 10.286 1.00 92.75 78 ASP A O 1
ATOM 640 N N . LEU A 1 79 ? -8.940 0.315 8.658 1.00 91.88 79 LEU A N 1
ATOM 641 C CA . LEU A 1 79 ? -9.059 1.660 9.223 1.00 91.88 79 LEU A CA 1
ATOM 642 C C . LEU A 1 79 ? -10.523 2.103 9.331 1.00 91.88 79 LEU A C 1
ATOM 644 O O . LEU A 1 79 ? -10.943 2.573 10.385 1.00 91.88 79 LEU A O 1
ATOM 648 N N . GLU A 1 80 ? -11.319 1.927 8.276 1.00 93.12 80 GLU A N 1
ATOM 649 C CA . GLU A 1 80 ? -12.751 2.249 8.286 1.00 93.12 80 GLU A CA 1
ATOM 650 C C . GLU A 1 80 ? -13.533 1.407 9.303 1.00 93.12 80 GLU A C 1
ATOM 652 O O . GLU A 1 80 ? -14.519 1.877 9.877 1.00 93.12 80 GLU A O 1
ATOM 657 N N . ALA A 1 81 ? -13.138 0.148 9.515 1.00 89.31 81 ALA A N 1
ATOM 658 C CA . ALA A 1 81 ? -13.745 -0.714 10.524 1.00 89.31 81 ALA A CA 1
ATOM 659 C C . ALA A 1 81 ? -13.419 -0.224 11.941 1.00 89.31 81 ALA A C 1
ATOM 661 O O . ALA A 1 81 ? -14.330 -0.083 12.756 1.00 89.31 81 ALA A O 1
ATOM 662 N N . LYS A 1 82 ? -12.152 0.112 12.214 1.00 86.50 82 LYS A N 1
ATOM 663 C CA . LYS A 1 82 ? -11.715 0.663 13.506 1.00 86.50 82 LYS A CA 1
ATOM 664 C C . LYS A 1 82 ? -12.329 2.033 13.785 1.00 86.50 82 LYS A C 1
ATOM 666 O O . LYS A 1 82 ? -12.773 2.282 14.900 1.00 86.50 82 LYS A O 1
ATOM 671 N N . GLN A 1 83 ? -12.438 2.895 12.775 1.00 85.75 83 GLN A N 1
ATOM 672 C CA . GLN A 1 83 ? -13.128 4.184 12.891 1.00 85.75 83 GLN A CA 1
ATOM 673 C C . GLN A 1 83 ? -14.612 4.016 13.221 1.00 85.75 83 GLN A C 1
ATOM 675 O O . GLN A 1 83 ? -15.126 4.738 14.070 1.00 85.75 83 GLN A O 1
ATOM 680 N N . ARG A 1 84 ? -15.297 3.050 12.595 1.00 85.44 84 ARG A N 1
ATOM 681 C CA . ARG A 1 84 ? -16.681 2.716 12.960 1.00 85.44 84 ARG A CA 1
ATOM 682 C C . ARG A 1 84 ? -16.784 2.184 14.384 1.00 85.44 84 ARG A C 1
ATOM 684 O O . ARG A 1 84 ? -17.659 2.623 15.113 1.00 85.44 84 ARG A O 1
ATOM 691 N N . GLU A 1 85 ? -15.876 1.303 14.800 1.00 83.25 85 GLU A N 1
ATOM 692 C CA . GLU A 1 85 ? -15.857 0.781 16.172 1.00 83.25 85 GLU A CA 1
ATOM 693 C C . GLU A 1 85 ? -15.622 1.894 17.209 1.00 83.25 85 GLU A C 1
ATOM 695 O O . GLU A 1 85 ? -16.282 1.921 18.248 1.00 83.25 85 GLU A O 1
ATOM 700 N N . LEU A 1 86 ? -14.733 2.849 16.913 1.00 79.44 86 LEU A N 1
ATOM 701 C CA . LEU A 1 86 ? -14.525 4.046 17.731 1.00 79.44 86 LEU A CA 1
ATOM 702 C C . LEU A 1 86 ? -15.779 4.919 17.776 1.00 79.44 86 LEU A C 1
ATOM 704 O O . LEU A 1 86 ? -16.202 5.302 18.863 1.00 79.44 86 LEU A O 1
ATOM 708 N N . HIS A 1 87 ? -16.400 5.184 16.627 1.00 79.50 87 HIS A N 1
ATOM 709 C CA . HIS A 1 87 ? -17.617 5.986 16.555 1.00 79.50 87 HIS A CA 1
ATOM 710 C C . HIS A 1 87 ? -18.771 5.345 17.340 1.00 79.50 87 HIS A C 1
ATOM 712 O O . HIS A 1 87 ? -19.390 6.018 18.157 1.00 79.50 87 HIS A O 1
ATOM 718 N N . ASP A 1 88 ? -18.990 4.034 17.196 1.00 76.44 88 ASP A N 1
ATOM 719 C CA . ASP A 1 88 ? -19.995 3.280 17.960 1.00 76.44 88 ASP A CA 1
ATOM 720 C C . ASP A 1 88 ? -19.741 3.349 19.479 1.00 76.44 88 ASP A C 1
ATOM 722 O O . ASP A 1 88 ? -20.676 3.306 20.287 1.00 76.44 88 ASP A O 1
ATOM 726 N N . LEU A 1 89 ? -18.474 3.437 19.898 1.00 70.75 89 LEU A N 1
ATOM 727 C CA . LEU A 1 89 ? -18.096 3.606 21.300 1.00 70.75 89 LEU A CA 1
ATOM 728 C C . LEU A 1 89 ? -18.318 5.044 21.792 1.00 70.75 89 LEU A C 1
ATOM 730 O O . LEU A 1 89 ? -18.798 5.209 22.918 1.00 70.75 89 LEU A O 1
ATOM 734 N N . GLU A 1 90 ? -18.006 6.050 20.973 1.00 69.38 90 GLU A N 1
ATOM 735 C CA . GLU A 1 90 ? -18.202 7.478 21.263 1.00 69.38 90 GLU A CA 1
ATOM 736 C C . GLU A 1 90 ? -19.682 7.881 21.307 1.00 69.38 90 GLU A C 1
ATOM 738 O O . GLU A 1 90 ? -20.076 8.634 22.201 1.00 69.38 90 GLU A O 1
ATOM 743 N N . ASP A 1 91 ? -20.497 7.336 20.403 1.00 63.81 91 ASP A N 1
ATOM 744 C CA . ASP A 1 91 ? -21.952 7.533 20.348 1.00 63.81 91 ASP A CA 1
ATOM 745 C C . ASP A 1 91 ? -22.686 6.760 21.445 1.00 63.81 91 ASP A C 1
ATOM 747 O O . ASP A 1 91 ? -23.863 7.000 21.733 1.00 63.81 91 ASP A O 1
ATOM 751 N N . SER A 1 92 ? -22.005 5.815 22.094 1.00 62.91 92 SER A N 1
ATOM 752 C CA . SER A 1 92 ? -22.572 5.140 23.243 1.00 62.91 92 SER A CA 1
ATOM 753 C C . SER A 1 92 ? -22.535 6.049 24.474 1.00 62.91 92 SER A C 1
ATOM 755 O O . SER A 1 92 ? -21.508 6.654 24.761 1.00 62.91 92 SER A O 1
ATOM 757 N N . ASP A 1 93 ? -23.644 6.110 25.226 1.00 59.97 93 ASP A N 1
ATOM 758 C CA . ASP A 1 93 ? -23.807 6.879 26.477 1.00 59.97 93 ASP A CA 1
ATOM 759 C C . ASP A 1 93 ? -22.829 6.426 27.588 1.00 59.97 93 ASP A C 1
ATOM 761 O O . ASP A 1 93 ? -23.191 5.824 28.611 1.00 59.97 93 ASP A O 1
ATOM 765 N N . LEU A 1 94 ? -21.539 6.687 27.400 1.00 65.94 94 LEU A N 1
ATOM 766 C CA . LEU A 1 94 ? -20.500 6.444 28.381 1.00 65.94 94 LEU A CA 1
ATOM 767 C C . LEU A 1 94 ? -20.627 7.506 29.466 1.00 65.94 94 LEU A C 1
ATOM 769 O O . LEU A 1 94 ? -20.233 8.658 29.310 1.00 65.94 94 LEU A O 1
ATOM 773 N N . THR A 1 95 ? -21.147 7.090 30.620 1.00 65.44 95 THR A N 1
ATOM 774 C CA . THR A 1 95 ? -21.295 7.964 31.796 1.00 65.44 95 THR A CA 1
ATOM 775 C C . THR A 1 95 ? -19.946 8.504 32.294 1.00 65.44 95 THR A C 1
ATOM 777 O O . THR A 1 95 ? -19.896 9.548 32.936 1.00 65.44 95 THR A O 1
ATOM 780 N N . TYR A 1 96 ? -18.844 7.809 31.996 1.00 63.84 96 TYR A N 1
ATOM 781 C CA . TYR A 1 96 ? -17.483 8.232 32.315 1.00 63.84 96 TYR A CA 1
ATOM 782 C C . TYR A 1 96 ? -16.580 8.011 31.105 1.00 63.84 96 TYR A C 1
ATOM 784 O O . TYR A 1 96 ? -16.612 6.937 30.517 1.00 63.84 96 TYR A O 1
ATOM 792 N N . LYS A 1 97 ? -15.755 9.009 30.764 1.00 68.81 97 LYS A N 1
ATOM 793 C CA . LYS A 1 97 ? -14.775 8.936 29.664 1.00 68.81 97 LYS A CA 1
ATOM 794 C C . LYS A 1 97 ? -13.391 8.438 30.111 1.00 68.81 97 LYS A C 1
ATOM 796 O O . LYS A 1 97 ? -12.587 8.043 29.281 1.00 68.81 97 LYS A O 1
ATOM 801 N N . ASN A 1 98 ? -13.112 8.442 31.421 1.00 76.19 98 ASN A N 1
ATOM 802 C CA . ASN A 1 98 ? -11.850 7.964 31.993 1.00 76.19 98 ASN A CA 1
ATOM 803 C C . ASN A 1 98 ? -12.007 6.524 32.542 1.00 76.19 98 ASN A C 1
ATOM 805 O O . ASN A 1 98 ? -12.810 6.320 33.462 1.00 76.19 98 ASN A O 1
ATOM 809 N N . PRO A 1 99 ? -11.229 5.539 32.044 1.00 78.50 99 PRO A N 1
ATOM 810 C CA . PRO A 1 99 ? -11.274 4.149 32.508 1.00 78.50 99 PRO A CA 1
ATOM 811 C C . PRO A 1 99 ? -10.9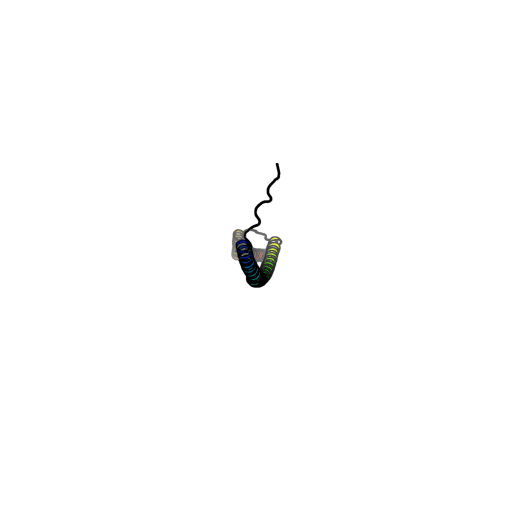76 3.967 34.004 1.00 78.50 99 PRO A C 1
ATOM 813 O O . PRO A 1 99 ? -11.586 3.111 34.648 1.00 78.50 99 PRO A O 1
ATOM 816 N N . ILE A 1 100 ? -10.061 4.762 34.568 1.00 82.44 100 ILE A N 1
ATOM 817 C CA . ILE A 1 100 ? -9.662 4.687 35.982 1.00 82.44 100 ILE A CA 1
ATOM 818 C C . ILE A 1 100 ? -10.835 5.123 36.857 1.00 82.44 100 ILE A C 1
ATOM 820 O O . ILE A 1 100 ? -11.295 4.358 37.702 1.00 82.44 100 ILE A O 1
ATOM 824 N N . THR A 1 101 ? -11.401 6.296 36.572 1.00 82.69 101 THR A N 1
ATOM 825 C CA . THR A 1 101 ? -12.556 6.832 37.304 1.00 82.69 101 THR A CA 1
ATOM 826 C C . THR A 1 101 ? -13.778 5.915 37.193 1.00 82.69 101 THR A C 1
ATOM 828 O O . THR A 1 101 ? -14.502 5.717 38.169 1.00 82.69 101 THR A O 1
ATOM 831 N N . ALA A 1 102 ? -14.001 5.302 36.024 1.00 83.38 102 ALA A N 1
ATOM 832 C CA . ALA A 1 102 ? -15.084 4.340 35.830 1.00 83.38 102 ALA A CA 1
ATOM 833 C C . ALA A 1 102 ? -14.906 3.079 36.700 1.00 83.38 102 ALA A C 1
ATOM 835 O O . ALA A 1 102 ? -15.872 2.622 37.318 1.00 83.38 102 ALA A O 1
ATOM 836 N N . LYS A 1 103 ? -13.680 2.540 36.791 1.00 85.81 103 LYS A N 1
ATOM 837 C CA . LYS A 1 103 ? -13.351 1.392 37.655 1.00 85.81 103 LYS A CA 1
ATOM 838 C C . LYS A 1 103 ? -13.467 1.735 39.139 1.00 85.81 103 LYS A C 1
ATOM 840 O O . LYS A 1 103 ? -14.046 0.957 39.895 1.00 85.81 103 LYS A O 1
ATOM 845 N N . GLU A 1 104 ? -12.967 2.895 39.553 1.00 88.69 104 GLU A N 1
ATOM 846 C CA . GLU A 1 104 ? -13.083 3.374 40.934 1.00 88.69 104 GLU A CA 1
ATOM 847 C C . GLU A 1 104 ? -14.548 3.518 41.347 1.00 88.69 104 GLU A C 1
ATOM 849 O O . GLU A 1 104 ? -14.942 3.042 42.414 1.00 88.69 104 GLU A O 1
ATOM 854 N N . LYS A 1 105 ? -15.386 4.110 40.487 1.00 86.25 105 LYS A N 1
ATOM 855 C CA . LYS A 1 105 ? -16.806 4.287 40.794 1.00 86.25 105 LYS A CA 1
ATOM 856 C C . LYS A 1 105 ? -17.558 2.963 40.869 1.00 86.25 105 LYS A C 1
ATOM 858 O O . LYS A 1 105 ? -18.387 2.789 41.761 1.00 86.25 105 LYS A O 1
ATOM 863 N N . LEU A 1 106 ? -17.246 2.023 39.976 1.00 90.75 106 LEU A N 1
ATOM 864 C CA . LEU A 1 106 ? -17.790 0.670 40.038 1.00 90.75 106 LEU A CA 1
ATOM 865 C C . LEU A 1 106 ? -17.403 -0.020 41.355 1.00 90.75 106 LEU A C 1
ATOM 867 O O . LEU A 1 106 ? -18.276 -0.552 42.035 1.00 90.75 106 LEU A O 1
ATOM 871 N N . SER A 1 107 ? -16.133 0.065 41.759 1.00 92.25 107 SER A N 1
ATOM 872 C CA . SER A 1 107 ? -15.647 -0.481 43.034 1.00 92.25 107 SER A CA 1
ATOM 873 C C . SER A 1 107 ? -16.375 0.126 44.240 1.00 92.25 107 SER A C 1
ATOM 875 O O . SER A 1 107 ? -16.798 -0.594 45.148 1.00 92.25 107 SER A O 1
ATOM 877 N N . GLN A 1 108 ? -16.610 1.443 44.230 1.00 92.12 108 GLN A N 1
ATOM 878 C CA . GLN A 1 108 ? -17.392 2.122 45.268 1.00 92.12 108 GLN A CA 1
ATOM 879 C C . GLN A 1 108 ? -18.838 1.615 45.330 1.00 92.12 108 GLN A C 1
ATOM 881 O O . GLN A 1 108 ? -19.346 1.378 46.424 1.00 92.12 108 GLN A O 1
ATOM 886 N N . LEU A 1 109 ? -19.501 1.437 44.183 1.00 90.56 109 LEU A N 1
ATOM 887 C CA . LEU A 1 109 ? -20.876 0.931 44.125 1.00 90.56 109 LEU A CA 1
ATOM 888 C C . LEU A 1 109 ? -20.969 -0.528 44.578 1.00 90.56 109 LEU A C 1
ATOM 890 O O . LEU A 1 109 ? -21.858 -0.860 45.356 1.00 90.56 109 LEU A O 1
ATOM 894 N N . GLU A 1 110 ? -20.037 -1.385 44.162 1.00 92.00 110 GLU A N 1
ATOM 895 C CA . GLU A 1 110 ? -19.984 -2.780 44.610 1.00 92.00 110 GLU A CA 1
ATOM 896 C C . GLU A 1 110 ? -19.696 -2.887 46.110 1.00 92.00 110 GLU A C 1
ATOM 898 O O . GLU A 1 110 ? -20.282 -3.724 46.794 1.00 92.00 110 GLU A O 1
ATOM 903 N N . THR A 1 111 ? -18.825 -2.026 46.639 1.00 92.62 111 THR A N 1
ATOM 904 C CA . THR A 1 111 ? -18.544 -1.950 48.080 1.00 92.62 111 THR A CA 1
ATOM 905 C C . THR A 1 111 ? -19.769 -1.461 48.846 1.00 92.62 111 THR A C 1
ATOM 907 O O . THR A 1 111 ? -20.131 -2.041 49.868 1.00 92.62 111 THR A O 1
ATOM 910 N N . LYS A 1 112 ? -20.450 -0.430 48.333 1.00 88.94 112 LYS A N 1
ATOM 911 C CA . LYS A 1 112 ? -21.700 0.076 48.904 1.00 88.94 112 LYS A CA 1
ATOM 912 C C . LYS A 1 112 ? -22.771 -1.013 48.921 1.00 88.94 112 LYS A C 1
ATOM 914 O O . LYS A 1 112 ? -23.368 -1.223 49.964 1.00 88.94 112 LYS A O 1
ATOM 919 N N . TYR A 1 113 ? -22.954 -1.743 47.821 1.00 91.00 113 TYR A N 1
ATOM 920 C CA . TYR A 1 113 ? -23.905 -2.853 47.742 1.00 91.00 113 TYR A CA 1
ATOM 921 C C . TYR A 1 113 ? -23.619 -3.946 48.781 1.00 91.00 113 TYR A C 1
ATOM 923 O O . TYR A 1 113 ? -24.537 -4.400 49.450 1.00 91.00 113 TYR A O 1
ATOM 931 N N . ARG A 1 114 ? -22.349 -4.329 48.975 1.00 90.88 114 ARG A N 1
ATOM 932 C CA . ARG A 1 114 ? -21.966 -5.347 49.972 1.00 90.88 114 ARG A CA 1
ATOM 933 C C . ARG A 1 114 ? -22.174 -4.898 51.419 1.00 90.88 114 ARG A C 1
ATOM 935 O O . ARG A 1 114 ? -22.464 -5.730 52.270 1.00 90.88 114 ARG A O 1
ATOM 942 N N . ASN A 1 115 ? -21.981 -3.609 51.697 1.00 90.62 115 ASN A N 1
ATOM 943 C CA . ASN A 1 115 ? -21.978 -3.072 53.060 1.00 90.62 115 ASN A CA 1
ATOM 944 C C . ASN A 1 115 ? -23.321 -2.452 53.475 1.00 90.62 115 ASN A C 1
ATOM 946 O O . ASN A 1 115 ? -23.501 -2.125 54.647 1.00 90.62 115 ASN A O 1
ATOM 950 N N . GLN A 1 116 ? -24.239 -2.231 52.534 1.00 88.25 116 GLN A N 1
ATOM 951 C CA . GLN A 1 116 ? -25.516 -1.580 52.791 1.00 88.25 116 GLN A CA 1
ATOM 952 C C . GLN A 1 116 ? -26.597 -2.614 53.110 1.00 88.25 116 GLN A C 1
ATOM 954 O O . GLN A 1 116 ? -26.853 -3.531 52.337 1.00 88.25 116 GLN A O 1
ATOM 959 N N . THR A 1 117 ? -27.290 -2.418 54.229 1.00 88.12 117 THR A N 1
ATOM 960 C CA . THR A 1 117 ? -28.524 -3.147 54.525 1.00 88.12 117 THR A CA 1
ATOM 961 C C . THR A 1 117 ? -29.678 -2.463 53.802 1.00 88.12 117 THR A C 1
ATOM 963 O O . THR A 1 117 ? -30.026 -1.324 54.119 1.00 88.12 117 THR A O 1
ATOM 966 N N . PHE A 1 118 ? -30.257 -3.131 52.809 1.00 86.62 118 PHE A N 1
ATOM 967 C CA . PHE A 1 118 ? -31.387 -2.599 52.053 1.00 86.62 118 PHE A CA 1
ATOM 968 C C . PHE A 1 118 ? -32.683 -2.728 52.852 1.00 86.62 118 PHE A C 1
ATOM 970 O O . PHE A 1 118 ? -32.992 -3.788 53.392 1.00 86.62 118 PHE A O 1
ATOM 977 N N . THR A 1 119 ? -33.459 -1.650 52.916 1.00 86.12 119 THR A N 1
ATOM 978 C CA . THR A 1 119 ? -34.771 -1.630 53.586 1.00 86.12 119 THR A CA 1
ATOM 979 C C . THR A 1 119 ? -35.916 -1.945 52.618 1.00 86.12 119 THR A C 1
ATOM 981 O O . THR A 1 119 ? -37.052 -2.145 53.042 1.00 86.12 119 THR A O 1
ATOM 984 N N . SER A 1 120 ? -35.623 -2.017 51.314 1.00 90.75 120 SER A N 1
ATOM 985 C CA . SER A 1 120 ? -36.572 -2.302 50.241 1.00 90.75 120 SER A CA 1
ATOM 986 C C . SER A 1 120 ? -35.890 -3.020 49.076 1.00 90.75 120 SER A C 1
ATOM 988 O O . SER A 1 120 ? -34.838 -2.592 48.601 1.00 90.75 120 SER A O 1
ATOM 990 N N . ALA A 1 121 ? -36.552 -4.046 48.534 1.00 87.75 121 ALA A N 1
ATOM 991 C CA . ALA A 1 121 ? -36.106 -4.741 47.322 1.00 87.75 121 ALA A CA 1
ATOM 992 C C . ALA A 1 121 ? -35.984 -3.796 46.110 1.00 87.75 121 ALA A C 1
ATOM 994 O O . ALA A 1 121 ? -35.167 -4.009 45.218 1.00 87.75 121 ALA A O 1
ATOM 995 N N . ARG A 1 122 ? -36.770 -2.710 46.079 1.00 88.75 122 ARG A N 1
ATOM 996 C CA . ARG A 1 122 ? -36.684 -1.702 45.015 1.00 88.75 122 ARG A CA 1
ATOM 997 C C . ARG A 1 122 ? -35.380 -0.909 45.087 1.00 88.75 122 ARG A C 1
ATOM 999 O O . ARG A 1 122 ? -34.818 -0.584 44.047 1.00 88.75 122 ARG A O 1
ATOM 1006 N N . GLU A 1 123 ? -34.916 -0.583 46.290 1.00 87.31 123 GLU A N 1
ATOM 1007 C CA . GLU A 1 123 ? -33.648 0.131 46.484 1.00 87.31 123 GLU A CA 1
ATOM 1008 C C . GLU A 1 123 ? -32.458 -0.751 46.118 1.00 87.31 123 GLU A C 1
ATOM 1010 O O . GLU A 1 123 ? -31.534 -0.293 45.446 1.00 87.31 123 GLU A O 1
ATOM 1015 N N . GLU A 1 124 ? -32.521 -2.027 46.493 1.00 90.31 124 GLU A N 1
ATOM 1016 C CA . GLU A 1 124 ? -31.520 -3.016 46.109 1.00 90.31 124 GLU A CA 1
ATOM 1017 C C . GLU A 1 124 ? -31.424 -3.145 44.583 1.00 90.31 124 GLU A C 1
ATOM 1019 O O . GLU A 1 124 ? -30.341 -3.010 44.008 1.00 90.31 124 GLU A O 1
ATOM 1024 N N . GLN A 1 125 ? -32.567 -3.296 43.907 1.00 91.50 125 GLN A N 1
ATOM 1025 C CA . GLN A 1 125 ? -32.612 -3.426 42.452 1.00 91.50 125 GLN A CA 1
ATOM 1026 C C . GLN A 1 125 ? -32.065 -2.187 41.728 1.00 91.50 125 GLN A C 1
ATOM 1028 O O . GLN A 1 125 ? -31.428 -2.315 40.682 1.00 91.50 125 GLN A O 1
ATOM 1033 N N . LEU A 1 126 ? -32.286 -0.984 42.266 1.00 89.00 126 LEU A N 1
ATOM 1034 C CA . LEU A 1 126 ? -31.731 0.245 41.693 1.00 89.00 126 LEU A CA 1
ATOM 1035 C C . LEU A 1 126 ? -30.199 0.247 41.734 1.00 89.00 126 LEU A C 1
ATOM 1037 O O . LEU A 1 126 ? -29.576 0.566 40.721 1.00 89.00 126 LEU A O 1
ATOM 1041 N N . ILE A 1 127 ? -29.594 -0.160 42.856 1.00 89.50 127 ILE A N 1
ATOM 1042 C CA . ILE A 1 127 ? -28.130 -0.260 42.966 1.00 89.50 127 ILE A CA 1
ATOM 1043 C C . ILE A 1 127 ? -27.583 -1.353 42.042 1.00 89.50 127 ILE A C 1
ATOM 1045 O O . ILE A 1 127 ? -26.573 -1.126 41.377 1.00 89.50 127 ILE A O 1
ATOM 1049 N N . ILE A 1 128 ? -28.254 -2.505 41.942 1.00 91.00 128 ILE A N 1
ATOM 1050 C CA . ILE A 1 128 ? -27.862 -3.578 41.013 1.00 91.00 128 ILE A CA 1
ATOM 1051 C C . ILE A 1 128 ? -27.851 -3.060 39.570 1.00 91.00 128 ILE A C 1
ATOM 1053 O O . ILE A 1 128 ? -26.846 -3.202 38.871 1.00 91.00 128 ILE A O 1
ATOM 1057 N N . ASN A 1 129 ? -28.922 -2.389 39.141 1.00 89.50 129 ASN A N 1
ATOM 1058 C CA . ASN A 1 129 ? -29.019 -1.831 37.792 1.00 89.50 129 ASN A CA 1
ATOM 1059 C C . ASN A 1 129 ? -27.922 -0.786 37.523 1.00 89.50 129 ASN A C 1
ATOM 1061 O O . ASN A 1 129 ? -27.373 -0.720 36.418 1.00 89.50 129 ASN A O 1
ATOM 1065 N N . GLU A 1 130 ? -27.582 0.027 38.526 1.00 87.56 130 GLU A N 1
ATOM 1066 C CA . GLU A 1 130 ? -26.509 1.016 38.431 1.00 87.56 130 GLU A CA 1
ATOM 1067 C C . GLU A 1 130 ? -25.127 0.346 38.318 1.00 87.56 130 GLU A C 1
ATOM 1069 O O . GLU A 1 130 ? -24.339 0.712 37.441 1.00 87.56 130 GLU A O 1
ATOM 1074 N N . ILE A 1 131 ? -24.855 -0.693 39.116 1.00 90.25 131 ILE A N 1
ATOM 1075 C CA . ILE A 1 131 ? -23.637 -1.515 39.022 1.00 90.25 131 ILE A CA 1
ATOM 1076 C C . ILE A 1 131 ? -23.519 -2.142 37.634 1.00 90.25 131 ILE A C 1
ATOM 1078 O O . ILE A 1 131 ? -22.465 -2.041 37.004 1.00 90.25 131 ILE A O 1
ATOM 1082 N N . GLU A 1 132 ? -24.582 -2.761 37.122 1.00 89.00 132 GLU A N 1
ATOM 1083 C CA . GLU A 1 132 ? -24.572 -3.365 35.790 1.00 89.00 132 GLU A CA 1
ATOM 1084 C C . GLU A 1 132 ? -24.305 -2.338 34.688 1.00 89.00 132 GLU A C 1
ATOM 1086 O O . GLU A 1 132 ? -23.524 -2.601 33.766 1.00 89.00 132 GLU A O 1
ATOM 1091 N N . ARG A 1 133 ? -24.902 -1.144 34.790 1.00 85.69 133 ARG A N 1
ATOM 1092 C CA . ARG A 1 133 ? -24.618 -0.040 33.866 1.00 85.69 133 ARG A CA 1
ATOM 1093 C C . ARG A 1 133 ? -23.135 0.334 33.904 1.00 85.69 133 ARG A C 1
ATOM 1095 O O . ARG A 1 133 ? -22.512 0.452 32.850 1.00 85.69 133 ARG A O 1
ATOM 1102 N N . HIS A 1 134 ? -22.547 0.465 35.093 1.00 86.06 134 HIS A N 1
ATOM 1103 C CA . HIS A 1 134 ? -21.127 0.794 35.232 1.00 86.06 134 HIS A CA 1
ATOM 1104 C C . HIS A 1 134 ? -20.195 -0.336 34.772 1.00 86.06 134 HIS A C 1
ATOM 1106 O O . HIS A 1 134 ? -19.177 -0.041 34.148 1.00 86.06 134 HIS A O 1
ATOM 1112 N N . LYS A 1 135 ? -20.561 -1.610 34.962 1.00 88.56 135 LYS A N 1
ATOM 1113 C CA . LYS A 1 135 ? -19.833 -2.761 34.395 1.00 88.56 135 LYS A CA 1
ATOM 1114 C C . LYS A 1 135 ? -19.777 -2.703 32.873 1.00 88.56 135 LYS A C 1
ATOM 1116 O O . LYS A 1 135 ? -18.698 -2.845 32.300 1.00 88.56 135 LYS A O 1
ATOM 1121 N N . ARG A 1 136 ? -20.914 -2.434 32.219 1.00 85.62 136 ARG A N 1
ATOM 1122 C CA . ARG A 1 136 ? -20.972 -2.259 30.758 1.00 85.62 136 ARG A CA 1
ATOM 1123 C C . ARG A 1 136 ? -20.083 -1.101 30.295 1.00 85.62 136 ARG A C 1
ATOM 1125 O O . ARG A 1 136 ? -19.343 -1.266 29.330 1.00 85.62 136 ARG A O 1
ATOM 1132 N N . ASN A 1 137 ? -20.090 0.025 31.009 1.00 82.88 137 ASN A N 1
ATOM 1133 C CA . ASN A 1 137 ? -19.246 1.177 30.673 1.00 82.88 137 ASN A CA 1
ATOM 1134 C C . ASN A 1 137 ? -17.748 0.884 30.837 1.00 82.88 137 ASN A C 1
ATOM 1136 O O . ASN A 1 137 ? -16.967 1.227 29.955 1.00 82.88 137 ASN A O 1
ATOM 1140 N N . VAL A 1 138 ? -17.336 0.208 31.915 1.00 85.00 138 VAL A N 1
ATOM 1141 C CA . VAL A 1 138 ? -15.933 -0.202 32.114 1.00 85.00 138 VAL A CA 1
ATOM 1142 C C . VAL A 1 138 ? -15.477 -1.160 31.010 1.00 85.00 138 VAL A C 1
ATOM 1144 O O . VAL A 1 138 ? -14.375 -1.001 30.491 1.00 85.00 138 VAL A O 1
ATOM 1147 N N . ALA A 1 139 ? -16.319 -2.119 30.616 1.00 85.69 139 ALA A N 1
ATOM 1148 C CA . ALA A 1 139 ? -16.002 -3.047 29.531 1.00 85.69 139 ALA A CA 1
ATOM 1149 C C . ALA A 1 139 ? -15.826 -2.326 28.181 1.00 85.69 139 ALA A C 1
ATOM 1151 O O . ALA A 1 139 ? -14.876 -2.612 27.455 1.00 85.69 139 ALA A O 1
ATOM 1152 N N . LYS A 1 140 ? -16.699 -1.361 27.865 1.00 81.19 140 LYS A N 1
ATOM 1153 C CA . LYS A 1 140 ? -16.594 -0.530 26.654 1.00 81.19 140 LYS A CA 1
ATOM 1154 C C . LYS A 1 140 ? -15.328 0.330 26.640 1.00 81.19 140 LYS A C 1
ATOM 1156 O O . LYS A 1 140 ? -14.609 0.320 25.649 1.00 81.19 140 LYS A O 1
ATOM 1161 N N . LEU A 1 141 ? -15.014 1.007 27.747 1.00 82.31 141 LEU A N 1
ATOM 1162 C CA . LEU A 1 141 ? -13.782 1.796 27.877 1.00 82.31 141 LEU A CA 1
ATOM 1163 C C . LEU A 1 141 ? -12.524 0.930 27.755 1.00 82.31 141 LEU A C 1
ATOM 1165 O O . LEU A 1 141 ? -11.535 1.369 27.182 1.00 82.31 141 LEU A O 1
ATOM 1169 N N . GLY A 1 142 ? -12.559 -0.304 28.267 1.00 82.25 142 GLY A N 1
ATOM 1170 C CA . GLY A 1 142 ? -11.469 -1.262 28.081 1.00 82.25 142 GLY A CA 1
ATOM 1171 C C . GLY A 1 142 ? -11.225 -1.587 26.606 1.00 82.25 142 GLY A C 1
ATOM 1172 O O . GLY A 1 142 ? -10.079 -1.578 26.172 1.00 82.25 142 GLY A O 1
ATOM 1173 N N . LYS A 1 143 ? -12.292 -1.806 25.827 1.00 78.44 143 LYS A N 1
ATOM 1174 C CA . LYS A 1 143 ? -12.185 -1.998 24.371 1.00 78.44 143 LYS A CA 1
ATOM 1175 C C . LYS A 1 143 ? -11.649 -0.756 23.661 1.00 78.44 143 LYS A C 1
ATOM 1177 O O . LYS A 1 143 ? -10.784 -0.886 22.811 1.00 78.44 143 LYS A O 1
ATOM 1182 N N . TYR A 1 144 ? -12.116 0.429 24.049 1.00 77.06 144 TYR A N 1
ATOM 1183 C CA . TYR A 1 144 ? -11.663 1.698 23.476 1.00 77.06 144 TYR A CA 1
ATOM 1184 C C . TYR A 1 144 ? -10.149 1.907 23.633 1.00 77.06 144 TYR A C 1
ATOM 1186 O O . TYR A 1 144 ? -9.478 2.274 22.678 1.00 77.06 144 TYR A O 1
ATOM 1194 N N . VAL A 1 145 ? -9.600 1.620 24.820 1.00 79.12 145 VAL A N 1
ATOM 1195 C CA . VAL A 1 145 ? -8.148 1.698 25.062 1.00 79.12 145 VAL A CA 1
ATOM 1196 C C . VAL A 1 145 ? -7.387 0.702 24.186 1.00 79.12 145 VAL A C 1
ATOM 1198 O O . VAL A 1 145 ? -6.408 1.085 23.566 1.00 79.12 145 VAL A O 1
ATOM 1201 N N . LEU A 1 146 ? -7.869 -0.541 24.072 1.00 79.44 146 LEU A N 1
ATOM 1202 C CA . LEU A 1 146 ? -7.229 -1.548 23.218 1.00 79.44 146 LEU A CA 1
ATOM 1203 C C . LEU A 1 146 ? -7.203 -1.134 21.741 1.00 79.44 146 LEU A C 1
ATOM 1205 O O . LEU A 1 146 ? -6.199 -1.338 21.079 1.00 79.44 146 LEU A O 1
ATOM 1209 N N . ILE A 1 147 ? -8.278 -0.523 21.237 1.00 76.62 147 ILE A N 1
ATOM 1210 C CA . ILE A 1 147 ? -8.353 -0.045 19.848 1.00 76.62 147 ILE A CA 1
ATOM 1211 C C . ILE A 1 147 ? -7.398 1.127 19.587 1.00 76.62 147 ILE A C 1
ATOM 1213 O O . ILE A 1 147 ? -6.933 1.273 18.465 1.00 76.62 147 ILE A O 1
ATOM 1217 N N . LEU A 1 148 ? -7.140 1.976 20.588 1.00 74.12 148 LEU A N 1
ATOM 1218 C CA . LEU A 1 148 ? -6.204 3.098 20.461 1.00 74.12 148 LEU A CA 1
ATOM 1219 C C . LEU A 1 148 ? -4.732 2.692 20.624 1.00 74.12 148 LEU A C 1
ATOM 1221 O O . LEU A 1 148 ? -3.866 3.398 20.113 1.00 74.12 148 LEU A O 1
ATOM 1225 N N . ASP A 1 149 ? -4.460 1.620 21.370 1.00 73.50 149 ASP A N 1
ATOM 1226 C CA . ASP A 1 149 ? -3.106 1.099 21.590 1.00 73.50 149 ASP A CA 1
ATOM 1227 C C . ASP A 1 149 ? -2.619 0.186 20.438 1.00 73.50 149 ASP A C 1
ATOM 1229 O O . ASP A 1 149 ? -1.410 -0.016 20.304 1.00 73.50 149 ASP A O 1
ATOM 1233 N N . GLU A 1 150 ? -3.538 -0.377 19.639 1.00 58.50 150 GLU A N 1
ATOM 1234 C CA . GLU A 1 150 ? -3.276 -1.172 18.417 1.00 58.50 150 GLU A CA 1
ATOM 1235 C C . GLU A 1 150 ? -2.915 -0.303 17.200 1.00 58.50 150 GLU A C 1
ATOM 1237 O O . GLU A 1 150 ? -1.951 -0.683 16.490 1.00 58.50 150 GLU A O 1
#

Foldseek 3Di:
DDDDPDDDDDPVVVVVVVVVVVVVVVVVVVVVVCCVVVVVVVVVVVVVVVVVVVVVVVVVVVVVVVVVVVVVVVVVVVVVVLVVLLVVLVPPPQVDLDLVVLVVVLVVLVVCLVPDDDPDPVVNVVSVVVSVVSVVNNVSNVVNVVSVVD

Secondary structure (DSSP, 8-state):
---PPPPPPPHHHHHHHHHHHHHHHHHHHHHHHHIIIIIHHHHHHHHHHHHHHHHHHHHHHHHHHHHHHHHHHHHHHHHHHHHHHHHHHHSS--S-S-HHHHHHHHHHHHHHHHH---S-HHHHHHHHHHHHHHHHHHHHHHHHHHHHH-

pLDDT: mean 84.99, std 10.35, range [45.28, 96.94]

Radius of gyration: 48.55 Å; chains: 1; bounding box: 90×46×130 Å